Protein AF-I3RBW3-F1 (afdb_monomer)

Mean predicted aligned error: 11.62 Å

Foldseek 3Di:
DDDDDDDDDDDDDDDPDPDDPDDPDPDPDDDQDQADAFWKWKWFFADFDFFKTKTFTQDTPPDPDGRRPRGQIEIETQVQEEPDDDRGQCQADDGGFIWTWGFHARPDVNTYTHQHDQQTGGQWDADPPPRATWDDDPQWTAHPPPRDIGGHSDGPNRPVDDD

pLDDT: mean 76.55, std 22.51, range [29.41, 96.0]

Solvent-accessible surface area (backbone atoms only — not comparable to full-atom values): 9820 Å² total; per-residue (Å²): 142,80,88,81,90,74,83,87,75,93,79,84,84,86,82,78,84,87,78,76,100,68,80,84,78,80,82,86,76,83,77,65,72,74,73,45,62,71,42,44,32,35,26,33,30,70,42,77,46,87,58,35,36,35,24,39,41,60,42,53,68,93,56,84,91,60,80,28,60,79,76,48,52,30,30,30,44,56,85,31,47,40,93,63,92,71,93,54,49,71,52,40,46,55,73,66,23,32,30,34,30,32,30,72,36,58,89,45,87,54,26,34,32,33,20,49,55,66,70,19,18,35,33,45,51,56,30,93,86,78,61,44,68,47,41,81,56,90,80,36,32,35,22,86,86,79,65,52,73,46,60,47,42,57,15,76,43,48,75,70,68,92,127

Nearest PDB structures (foldseek):
  3m85-assembly1_C  TM=8.877E-01  e=1.365E-13  Archaeoglobus fulgidus
  8r1o-assembly1_I  TM=8.673E-01  e=1.872E-09  Thermochaetoides thermophila DSM 1495
  8pel-assembly1_I  TM=8.953E-01  e=3.638E-09  Thermochaetoides thermophila DSM 1495
  9g8o-assembly1_J  TM=8.646E-01  e=1.572E-07  Homo sapiens
  9eh2-assembly1_M  TM=6.703E-01  e=9.100E-03  Homo sapiens

Structure (mmCIF, N/CA/C/O backbone):
data_AF-I3RBW3-F1
#
_entry.id   AF-I3RBW3-F1
#
loop_
_atom_site.group_PDB
_atom_site.id
_atom_site.type_symbol
_atom_site.label_atom_id
_atom_site.label_alt_id
_atom_site.label_comp_id
_atom_site.label_asym_id
_atom_site.label_entity_id
_atom_site.label_seq_id
_atom_site.pdbx_PDB_ins_code
_atom_site.Cartn_x
_atom_site.Cartn_y
_atom_site.Cartn_z
_atom_site.occupancy
_atom_site.B_iso_or_equiv
_atom_site.auth_seq_id
_atom_site.auth_comp_id
_atom_site.auth_asym_id
_atom_site.auth_atom_id
_atom_site.pdbx_PDB_model_num
ATOM 1 N N . MET A 1 1 ? -50.464 -25.274 -10.773 1.00 32.47 1 MET A N 1
ATOM 2 C CA . MET A 1 1 ? -50.523 -25.477 -9.318 1.00 32.47 1 MET A CA 1
ATOM 3 C C . MET A 1 1 ? -49.154 -25.913 -8.822 1.00 32.47 1 MET A C 1
ATOM 5 O O . MET A 1 1 ? -48.720 -26.985 -9.206 1.00 32.47 1 MET A O 1
ATOM 9 N N . GLU A 1 2 ? -48.408 -25.205 -7.993 1.00 36.47 2 GLU A N 1
ATOM 10 C CA . GLU A 1 2 ? -48.203 -23.779 -7.719 1.00 36.47 2 GLU A CA 1
ATOM 11 C C . GLU A 1 2 ? -47.097 -23.728 -6.649 1.00 36.47 2 GLU A C 1
ATOM 13 O O . GLU A 1 2 ? -46.958 -24.657 -5.860 1.00 36.47 2 GLU A O 1
ATOM 18 N N . ASP A 1 3 ? -46.334 -22.640 -6.686 1.00 38.88 3 ASP A N 1
ATOM 19 C CA . ASP A 1 3 ? -45.425 -22.103 -5.672 1.00 38.88 3 ASP A CA 1
ATOM 20 C C . ASP A 1 3 ? -44.197 -22.892 -5.182 1.00 38.88 3 ASP A C 1
ATOM 22 O O . ASP A 1 3 ? -44.227 -23.743 -4.298 1.00 38.88 3 ASP A O 1
ATOM 26 N N . GLY A 1 4 ? -43.048 -22.440 -5.685 1.00 29.41 4 GLY A N 1
ATOM 27 C CA . GLY A 1 4 ? -41.737 -22.632 -5.081 1.00 29.41 4 GLY A CA 1
ATOM 28 C C . GLY A 1 4 ? -40.841 -21.451 -5.437 1.00 29.41 4 GLY A C 1
ATOM 29 O O . GLY A 1 4 ? -39.855 -21.609 -6.152 1.00 29.41 4 GLY A O 1
ATOM 30 N N . ASN A 1 5 ? -41.232 -20.248 -5.011 1.00 42.88 5 ASN A N 1
ATOM 31 C CA . ASN A 1 5 ? -40.474 -19.014 -5.212 1.00 42.88 5 ASN A CA 1
ATOM 32 C C . ASN A 1 5 ? -39.070 -19.140 -4.583 1.00 42.88 5 ASN A C 1
ATOM 34 O O . ASN A 1 5 ? -38.926 -19.137 -3.360 1.00 42.88 5 ASN A O 1
ATOM 38 N N . LEU A 1 6 ? -38.021 -19.226 -5.408 1.00 38.75 6 LEU A N 1
ATOM 39 C CA . LEU A 1 6 ? -36.627 -19.193 -4.956 1.00 38.75 6 LEU A CA 1
ATOM 40 C C . LEU A 1 6 ? -35.977 -17.885 -5.410 1.00 38.75 6 LEU A C 1
ATOM 42 O O . LEU A 1 6 ? -35.637 -17.681 -6.575 1.00 38.75 6 LEU A O 1
ATOM 46 N N . TYR A 1 7 ? -35.836 -16.983 -4.440 1.00 40.06 7 TYR A N 1
ATOM 47 C CA . TYR A 1 7 ? -35.171 -15.694 -4.562 1.00 40.06 7 TYR A CA 1
ATOM 48 C C . TYR A 1 7 ? -33.732 -15.865 -5.062 1.00 40.06 7 TYR A C 1
ATOM 50 O O . TYR A 1 7 ? -32.889 -16.479 -4.406 1.00 40.06 7 TYR A O 1
ATOM 58 N N . SER A 1 8 ? -33.433 -15.271 -6.216 1.00 39.59 8 SER A N 1
ATOM 59 C CA . SER A 1 8 ? -32.068 -15.160 -6.720 1.00 39.59 8 SER A CA 1
ATOM 60 C C . SER A 1 8 ? -31.362 -13.992 -6.028 1.00 39.59 8 SER A C 1
ATOM 62 O O . SER A 1 8 ? -31.467 -12.841 -6.451 1.00 39.59 8 SER A O 1
ATOM 64 N N . THR A 1 9 ? -30.623 -14.281 -4.957 1.00 37.91 9 THR A N 1
ATOM 65 C CA . THR A 1 9 ? -29.697 -13.320 -4.343 1.00 37.91 9 THR A CA 1
ATOM 66 C C . THR A 1 9 ? -28.279 -13.681 -4.771 1.00 37.91 9 THR A C 1
ATOM 68 O O . THR A 1 9 ? -27.639 -14.570 -4.215 1.00 37.91 9 THR A O 1
ATOM 71 N N . ARG A 1 10 ? -27.787 -13.000 -5.811 1.00 47.97 10 ARG A N 1
ATOM 72 C CA . ARG A 1 10 ? -26.397 -13.077 -6.283 1.00 47.97 10 ARG A CA 1
ATOM 73 C C . ARG A 1 10 ? -25.412 -12.789 -5.144 1.00 47.97 10 ARG A C 1
ATOM 75 O O . ARG A 1 10 ? -25.287 -11.637 -4.744 1.00 47.97 10 ARG A O 1
ATOM 82 N N . ALA A 1 11 ? -24.645 -13.790 -4.715 1.00 41.22 11 ALA A N 1
ATOM 83 C CA . ALA A 1 11 ? -2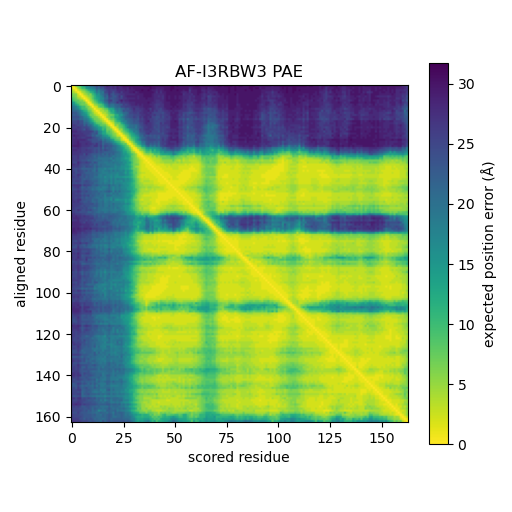3.285 -13.626 -4.191 1.00 41.22 11 ALA A CA 1
ATOM 84 C C . ALA A 1 11 ? -22.626 -14.994 -3.960 1.00 41.22 11 ALA A C 1
ATOM 86 O O . ALA A 1 11 ? -23.060 -15.763 -3.111 1.00 41.22 11 ALA A O 1
ATOM 87 N N . GLY A 1 12 ? -21.527 -15.261 -4.664 1.00 30.30 12 GLY A N 1
ATOM 88 C CA . GLY A 1 12 ? -20.627 -16.366 -4.344 1.00 30.30 12 GLY A CA 1
ATOM 89 C C . GLY A 1 12 ? -19.992 -16.943 -5.598 1.00 30.30 12 GLY A C 1
ATOM 90 O O . GLY A 1 12 ? -20.701 -17.405 -6.477 1.00 30.30 12 GLY A O 1
ATOM 91 N N . TRP A 1 13 ? -18.666 -16.871 -5.704 1.00 31.88 13 TRP A N 1
ATOM 92 C CA . TRP A 1 13 ? -17.795 -17.917 -5.167 1.00 31.88 13 TRP A CA 1
ATOM 93 C C . TRP A 1 13 ? -16.436 -17.293 -4.836 1.00 31.88 13 TRP A C 1
ATOM 95 O O . TRP A 1 13 ? -15.695 -16.878 -5.720 1.00 31.88 13 TRP A O 1
ATOM 105 N N . VAL A 1 14 ? -16.114 -17.188 -3.546 1.00 33.09 14 VAL A N 1
ATOM 106 C CA . VAL A 1 14 ? -14.730 -16.991 -3.103 1.00 33.09 14 VAL A CA 1
ATOM 107 C C . VAL A 1 14 ? -14.197 -18.382 -2.817 1.00 33.09 14 VAL A C 1
ATOM 109 O O . VAL A 1 14 ? -14.500 -18.967 -1.780 1.00 33.09 14 VAL A O 1
ATOM 112 N N . LYS A 1 15 ? -13.439 -18.925 -3.765 1.00 30.92 15 LYS A N 1
ATOM 113 C CA . LYS A 1 15 ? -12.648 -20.128 -3.544 1.00 30.92 15 LYS A CA 1
ATOM 114 C C . LYS A 1 15 ? -11.248 -19.670 -3.145 1.00 30.92 15 LYS A C 1
ATOM 116 O O . LYS A 1 15 ? -10.470 -19.232 -3.984 1.00 30.92 15 LYS A O 1
ATOM 121 N N . ILE A 1 16 ? -10.975 -19.659 -1.842 1.00 34.69 16 ILE A N 1
ATOM 122 C CA . ILE A 1 16 ? -9.613 -19.520 -1.319 1.00 34.69 16 ILE A CA 1
ATOM 123 C C . ILE A 1 16 ? -9.170 -20.940 -0.999 1.00 34.69 16 ILE A C 1
ATOM 125 O O . ILE A 1 16 ? -9.457 -21.457 0.081 1.00 34.69 16 ILE A O 1
ATOM 129 N N . ASP A 1 17 ? -8.530 -21.574 -1.975 1.00 32.62 17 ASP A N 1
ATOM 130 C CA . ASP A 1 17 ? -7.798 -22.815 -1.761 1.00 32.62 17 ASP A CA 1
ATOM 131 C C . ASP A 1 17 ? -6.628 -22.522 -0.806 1.00 32.62 17 ASP A C 1
ATOM 133 O O . ASP A 1 17 ? -5.840 -21.595 -1.005 1.00 32.62 17 ASP A O 1
ATOM 137 N N . LYS A 1 18 ? -6.596 -23.260 0.306 1.00 41.94 18 LYS A N 1
ATOM 138 C CA . LYS A 1 18 ? -5.718 -23.040 1.466 1.00 41.94 18 LYS A CA 1
ATOM 139 C C . LYS A 1 18 ? -4.620 -24.096 1.596 1.00 41.94 18 LYS A C 1
ATOM 141 O O . LYS A 1 18 ? -4.037 -24.217 2.668 1.00 41.94 18 LYS A O 1
ATOM 146 N N . ASP A 1 19 ? -4.327 -24.838 0.536 1.00 37.66 19 ASP A N 1
ATOM 147 C CA . ASP A 1 19 ? -3.466 -26.012 0.617 1.00 37.66 19 ASP A CA 1
ATOM 148 C C . ASP A 1 19 ? -2.457 -26.043 -0.539 1.00 37.66 19 ASP A C 1
ATOM 150 O O . ASP A 1 19 ? -2.824 -25.807 -1.688 1.00 37.66 19 ASP A O 1
ATOM 154 N N . LYS A 1 20 ? -1.194 -26.342 -0.204 1.00 31.31 20 LYS A N 1
ATOM 155 C CA . LYS A 1 20 ? 0.029 -26.370 -1.041 1.00 31.31 20 LYS A CA 1
ATOM 156 C C . LYS A 1 20 ? 0.820 -25.064 -1.160 1.00 31.31 20 LYS A C 1
ATOM 158 O O . LYS A 1 20 ? 0.981 -24.476 -2.225 1.00 31.31 20 LYS A O 1
ATOM 163 N N . ILE A 1 21 ? 1.474 -24.712 -0.053 1.00 37.84 21 ILE A N 1
ATOM 164 C CA . ILE A 1 21 ? 2.751 -23.979 -0.064 1.00 37.84 21 ILE A CA 1
ATOM 165 C C . ILE A 1 21 ? 3.869 -24.979 -0.405 1.00 37.84 21 ILE A C 1
ATOM 167 O O . ILE A 1 21 ? 4.742 -25.212 0.409 1.00 37.84 21 ILE A O 1
ATOM 171 N N . GLU A 1 22 ? 3.835 -25.618 -1.572 1.00 31.83 22 GLU A N 1
ATOM 172 C CA . GLU A 1 22 ? 4.972 -26.384 -2.106 1.00 31.83 22 GLU A CA 1
ATOM 173 C C . GLU A 1 22 ? 4.835 -26.430 -3.625 1.00 31.83 22 GLU A C 1
ATOM 175 O O . GLU A 1 22 ? 4.219 -27.329 -4.194 1.00 31.83 22 GLU A O 1
ATOM 180 N N . ILE A 1 23 ? 5.381 -25.422 -4.304 1.00 31.31 23 ILE A N 1
ATOM 181 C CA . ILE A 1 23 ? 5.482 -25.439 -5.762 1.00 31.31 23 ILE A CA 1
ATOM 182 C C . ILE A 1 23 ? 6.945 -25.703 -6.096 1.00 31.31 23 ILE A C 1
ATOM 184 O O . ILE A 1 23 ? 7.763 -24.794 -6.227 1.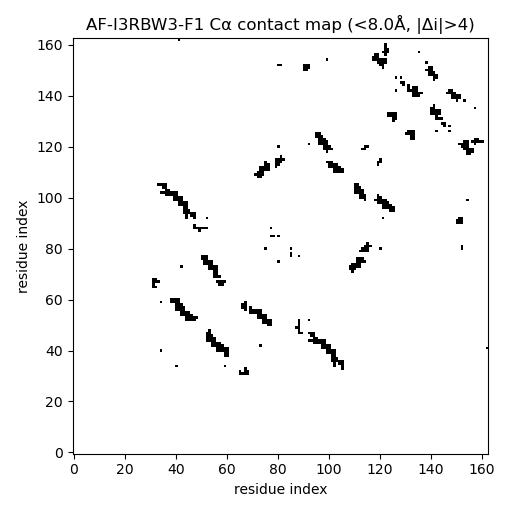00 31.31 23 ILE A O 1
ATOM 188 N N . SER A 1 24 ? 7.264 -26.993 -6.203 1.00 33.00 24 SER A N 1
ATOM 189 C CA . SER A 1 24 ? 8.440 -27.477 -6.919 1.00 33.00 24 SER A CA 1
ATOM 190 C C . SER A 1 24 ? 8.334 -27.031 -8.378 1.00 33.00 24 SER A C 1
ATOM 192 O O . SER A 1 24 ? 7.617 -27.635 -9.174 1.00 33.00 24 SER A O 1
ATOM 194 N N . LEU A 1 25 ? 9.022 -25.951 -8.742 1.00 36.62 25 LEU A N 1
ATOM 195 C CA . LEU A 1 25 ? 9.095 -25.492 -10.126 1.00 36.62 25 LEU A CA 1
ATOM 196 C C . LEU A 1 25 ? 10.184 -26.279 -10.861 1.00 36.62 25 LEU A C 1
ATOM 198 O O . LEU A 1 25 ? 11.367 -25.969 -10.746 1.00 36.62 25 LEU A O 1
ATOM 202 N N . LYS A 1 26 ? 9.782 -27.276 -11.657 1.00 34.25 26 LYS A N 1
ATOM 203 C CA . LYS A 1 26 ? 10.568 -27.689 -12.828 1.00 34.25 26 LYS A CA 1
ATOM 204 C C . LYS A 1 26 ? 10.351 -26.622 -13.915 1.00 34.25 26 LYS A C 1
ATOM 206 O O . LYS A 1 26 ? 9.219 -26.476 -14.375 1.00 34.25 26 LYS A O 1
ATOM 211 N N . PRO A 1 27 ? 11.373 -25.836 -14.297 1.00 32.88 27 PRO A N 1
ATOM 212 C CA . PRO A 1 27 ? 11.192 -24.715 -15.210 1.00 32.88 27 PRO A CA 1
ATOM 213 C C . PRO A 1 27 ? 11.011 -25.202 -16.652 1.00 32.88 27 PRO A C 1
ATOM 215 O O . PRO A 1 27 ? 11.950 -25.688 -17.276 1.00 32.88 27 PRO A O 1
ATOM 218 N N . ALA A 1 28 ? 9.815 -25.011 -17.210 1.00 36.62 28 ALA A N 1
ATOM 219 C CA . ALA A 1 28 ? 9.611 -24.980 -18.655 1.00 36.62 28 ALA A CA 1
ATOM 220 C C . ALA A 1 28 ? 9.856 -23.537 -19.139 1.00 36.62 28 ALA A C 1
ATOM 222 O O . ALA A 1 28 ? 8.940 -22.727 -19.202 1.00 36.62 28 ALA A O 1
ATOM 223 N N . SER A 1 29 ? 11.129 -23.219 -19.388 1.00 38.09 29 SER A N 1
ATOM 224 C CA . SER A 1 29 ? 11.677 -22.001 -20.010 1.00 38.09 29 SER A CA 1
ATOM 225 C C . SER A 1 29 ? 11.238 -20.600 -19.524 1.00 38.09 29 SER A C 1
ATOM 227 O O . SER A 1 29 ? 10.150 -20.099 -19.802 1.00 38.09 29 SER A O 1
ATOM 229 N N . SER A 1 30 ? 12.256 -19.924 -18.971 1.00 37.53 30 SER A N 1
ATOM 230 C CA . SER A 1 30 ? 12.591 -18.492 -19.063 1.00 37.53 30 SER A CA 1
ATOM 231 C C . SER A 1 30 ? 11.802 -17.476 -18.229 1.00 37.53 30 SER A C 1
ATOM 233 O O . SER A 1 30 ? 10.836 -16.868 -18.677 1.00 37.53 30 SER A O 1
ATOM 235 N N . THR A 1 31 ? 12.366 -17.258 -17.032 1.00 44.38 31 THR A N 1
ATOM 236 C CA . THR A 1 31 ? 12.376 -16.041 -16.196 1.00 44.38 31 THR A CA 1
ATOM 237 C C . THR A 1 31 ? 11.024 -15.453 -15.753 1.00 44.38 31 THR A C 1
ATOM 239 O O . THR A 1 31 ? 10.236 -14.994 -16.579 1.00 44.38 31 THR A O 1
ATOM 242 N N . PRO A 1 32 ? 10.753 -15.363 -14.430 1.00 51.19 32 PRO A N 1
ATOM 243 C CA . PRO A 1 32 ? 9.568 -14.662 -13.940 1.00 51.19 32 PRO A CA 1
ATOM 244 C C . PRO A 1 32 ? 9.585 -13.206 -14.432 1.00 51.19 32 PRO A C 1
ATOM 246 O O . PRO A 1 32 ? 10.657 -12.593 -14.445 1.00 51.19 32 PRO A O 1
ATOM 249 N N . PRO A 1 33 ? 8.434 -12.639 -14.842 1.00 56.25 33 PRO A N 1
ATOM 250 C CA . PRO A 1 33 ? 8.377 -11.290 -15.393 1.00 56.25 33 PRO A CA 1
ATOM 251 C C . PRO A 1 33 ? 8.919 -10.296 -14.366 1.00 56.25 33 PRO A C 1
ATOM 253 O O . PRO A 1 33 ? 8.354 -10.109 -13.291 1.00 56.25 33 PRO A O 1
ATOM 256 N N . ILE A 1 34 ? 10.051 -9.679 -14.689 1.00 67.31 34 ILE A N 1
ATOM 257 C CA . ILE A 1 34 ? 10.662 -8.669 -13.834 1.00 67.31 34 ILE A CA 1
ATOM 258 C C . ILE A 1 34 ? 9.861 -7.374 -14.034 1.00 67.31 34 ILE A C 1
ATOM 260 O O . ILE A 1 34 ? 9.691 -6.961 -15.186 1.00 67.31 34 ILE A O 1
ATOM 264 N N . PRO A 1 35 ? 9.331 -6.755 -12.962 1.00 75.44 35 PRO A N 1
ATOM 265 C CA . PRO A 1 35 ? 8.714 -5.437 -13.069 1.00 75.44 35 PRO A CA 1
ATOM 266 C C . PRO A 1 35 ? 9.751 -4.443 -13.588 1.00 75.44 35 PRO A C 1
ATOM 268 O O . PRO A 1 35 ? 10.866 -4.404 -13.073 1.00 75.44 35 PRO A O 1
ATOM 271 N N . LYS A 1 36 ? 9.387 -3.671 -14.607 1.00 80.81 36 LYS A N 1
ATOM 272 C CA . LYS A 1 36 ? 10.242 -2.634 -15.193 1.00 80.81 36 LYS A CA 1
ATOM 273 C C . LYS A 1 36 ? 9.839 -1.266 -14.664 1.00 80.81 36 LYS A C 1
ATOM 275 O O . LYS A 1 36 ? 8.689 -1.083 -14.261 1.00 80.81 36 LYS A O 1
ATOM 280 N N . VAL A 1 37 ? 10.749 -0.292 -14.703 1.00 87.69 37 VAL A N 1
ATOM 281 C CA . VAL A 1 37 ? 10.384 1.117 -14.475 1.00 87.69 37 VAL A CA 1
ATOM 282 C C . VAL A 1 37 ? 9.138 1.491 -15.288 1.00 87.69 37 VAL A C 1
ATOM 284 O O . VAL A 1 37 ? 9.047 1.212 -16.481 1.00 87.69 37 VAL A O 1
ATOM 287 N N . GLY A 1 38 ? 8.168 2.114 -14.620 1.00 87.25 38 GLY A N 1
ATOM 288 C CA . GLY A 1 38 ? 6.892 2.521 -15.204 1.00 87.25 38 GLY A CA 1
ATOM 289 C C . GLY A 1 38 ? 5.763 1.496 -15.080 1.00 87.25 38 GLY A C 1
ATOM 290 O O . GLY A 1 38 ? 4.606 1.905 -15.154 1.00 87.25 38 GLY A O 1
ATOM 291 N N . ASP A 1 39 ? 6.051 0.214 -14.820 1.00 88.12 39 ASP A N 1
ATOM 292 C CA . ASP A 1 39 ? 4.999 -0.777 -14.565 1.00 88.12 39 ASP A CA 1
ATOM 293 C C . ASP A 1 39 ? 4.192 -0.383 -13.311 1.00 88.12 39 ASP A C 1
ATOM 295 O O . ASP A 1 39 ? 4.738 0.059 -12.291 1.00 88.12 39 ASP A O 1
ATOM 299 N N . ILE A 1 40 ? 2.877 -0.590 -13.373 1.00 90.19 40 ILE A N 1
ATOM 300 C CA . ILE A 1 40 ? 2.000 -0.510 -12.207 1.00 90.19 40 ILE A CA 1
ATOM 301 C C . ILE A 1 40 ? 1.933 -1.885 -11.558 1.00 90.19 40 ILE A C 1
ATOM 303 O O . ILE A 1 40 ? 1.652 -2.888 -12.211 1.00 90.19 40 ILE A O 1
ATOM 307 N N . VAL A 1 41 ? 2.153 -1.936 -10.251 1.00 89.75 41 VAL A N 1
ATOM 308 C CA . VAL A 1 41 ? 2.131 -3.164 -9.464 1.00 89.75 41 VAL A CA 1
ATOM 309 C C . VAL A 1 41 ? 1.138 -3.079 -8.322 1.00 89.75 41 VAL A C 1
ATOM 311 O O . VAL A 1 41 ? 0.894 -2.022 -7.739 1.00 89.75 41 VAL A O 1
ATOM 314 N N . TYR A 1 42 ? 0.610 -4.240 -7.964 1.00 90.75 42 TYR A N 1
ATOM 315 C CA . TYR A 1 42 ? -0.127 -4.463 -6.737 1.00 90.75 42 TYR A CA 1
ATOM 316 C C . TYR A 1 42 ? 0.777 -5.184 -5.756 1.00 90.75 42 TYR A C 1
ATOM 318 O O . TYR A 1 42 ? 1.332 -6.242 -6.064 1.00 90.75 42 TYR A O 1
ATOM 326 N N . ALA A 1 43 ? 0.913 -4.620 -4.565 1.00 91.31 43 ALA A N 1
ATOM 327 C CA . ALA A 1 43 ? 1.756 -5.163 -3.519 1.00 91.31 43 ALA A CA 1
ATOM 328 C C . ALA A 1 43 ? 1.043 -5.115 -2.167 1.00 91.31 43 ALA A C 1
ATOM 330 O O . ALA A 1 43 ? 0.239 -4.225 -1.894 1.00 91.31 43 ALA A O 1
ATOM 331 N N . ARG A 1 44 ? 1.339 -6.089 -1.309 1.00 92.88 44 ARG A N 1
ATOM 332 C CA . ARG A 1 44 ? 0.837 -6.151 0.063 1.00 92.88 44 ARG A CA 1
ATOM 333 C C . ARG A 1 44 ? 1.872 -5.577 1.012 1.00 92.88 44 ARG A C 1
ATOM 335 O O . ARG A 1 44 ? 3.023 -6.006 0.980 1.00 92.88 44 ARG A O 1
ATOM 342 N N . VAL A 1 45 ? 1.462 -4.676 1.895 1.00 95.00 45 VAL A N 1
ATOM 343 C CA . VAL A 1 45 ? 2.333 -4.155 2.955 1.00 95.00 45 VAL A CA 1
ATOM 344 C C . VAL A 1 45 ? 2.675 -5.284 3.923 1.00 95.00 45 VAL A C 1
ATOM 346 O O . VAL A 1 45 ? 1.773 -5.910 4.490 1.00 95.00 45 VAL A O 1
ATOM 349 N N . ILE A 1 46 ? 3.967 -5.541 4.110 1.00 94.75 46 ILE A N 1
ATOM 350 C CA . ILE A 1 46 ? 4.465 -6.535 5.067 1.00 94.75 46 ILE A CA 1
ATOM 351 C C . ILE A 1 46 ? 5.049 -5.887 6.318 1.00 94.75 46 ILE A C 1
ATOM 353 O O . ILE A 1 46 ? 4.907 -6.457 7.393 1.00 94.75 46 ILE A O 1
ATOM 357 N N . ASP A 1 47 ? 5.641 -4.698 6.192 1.00 93.94 47 ASP A N 1
ATOM 358 C CA . ASP A 1 47 ? 6.196 -3.953 7.320 1.00 93.94 47 ASP A CA 1
ATOM 359 C C . ASP A 1 47 ? 6.185 -2.443 7.044 1.00 93.94 47 ASP A C 1
ATOM 361 O O . ASP A 1 47 ? 6.247 -2.009 5.890 1.00 93.94 47 ASP A O 1
ATOM 365 N N . VAL A 1 48 ? 6.100 -1.635 8.101 1.00 94.62 48 VAL A N 1
ATOM 366 C CA . VAL A 1 48 ? 6.113 -0.166 8.015 1.00 94.62 48 VAL A CA 1
ATOM 367 C C . VAL A 1 48 ? 7.175 0.365 8.969 1.00 94.62 48 VAL A C 1
ATOM 369 O O . VAL A 1 48 ? 6.984 0.374 10.186 1.00 94.62 48 VAL A O 1
ATOM 372 N N . LYS A 1 49 ? 8.297 0.821 8.408 1.00 93.31 49 LYS A N 1
ATOM 373 C CA . LYS A 1 49 ? 9.388 1.461 9.149 1.00 93.31 49 LYS A CA 1
ATOM 374 C C . LYS A 1 49 ? 9.227 2.977 9.137 1.00 93.31 49 LYS A C 1
ATOM 376 O O . LYS A 1 49 ? 8.365 3.515 8.454 1.00 93.31 49 LYS A O 1
ATOM 381 N N . GLN A 1 50 ? 10.092 3.671 9.874 1.00 91.38 50 GLN A N 1
ATOM 382 C CA . GLN A 1 50 ? 10.050 5.131 9.995 1.00 91.38 50 GLN A CA 1
ATOM 383 C C . GLN A 1 50 ? 10.246 5.854 8.652 1.00 91.38 50 GLN A C 1
ATOM 385 O O . GLN A 1 50 ? 9.579 6.848 8.395 1.00 91.38 50 GLN A O 1
ATOM 390 N N . GLN A 1 51 ? 11.129 5.348 7.783 1.00 91.94 51 GLN A N 1
ATOM 391 C CA . GLN A 1 51 ? 11.463 5.996 6.504 1.00 91.94 51 GLN A CA 1
ATOM 392 C C . GLN A 1 51 ? 11.066 5.186 5.265 1.00 91.94 51 GLN A C 1
ATOM 394 O O . GLN A 1 51 ? 11.178 5.684 4.144 1.00 91.94 51 GLN A O 1
ATOM 399 N N . ALA A 1 52 ? 10.608 3.944 5.437 1.00 93.25 52 ALA A N 1
ATOM 400 C CA . ALA A 1 52 ? 10.242 3.089 4.317 1.00 93.25 52 ALA A CA 1
ATOM 401 C C . ALA A 1 52 ? 9.119 2.111 4.665 1.00 93.25 52 ALA A C 1
ATOM 403 O O . ALA A 1 52 ? 9.072 1.548 5.759 1.00 93.25 52 ALA A O 1
ATOM 404 N N . VAL A 1 53 ? 8.250 1.861 3.692 1.00 95.75 53 VAL A N 1
ATOM 405 C CA . VAL A 1 53 ? 7.254 0.789 3.720 1.00 95.75 53 VAL A CA 1
ATOM 406 C C . VAL A 1 53 ? 7.809 -0.388 2.940 1.00 95.75 53 VAL A C 1
ATOM 408 O O . VAL A 1 53 ? 8.214 -0.222 1.791 1.00 95.75 53 VAL A O 1
ATOM 411 N N . LEU A 1 54 ? 7.815 -1.570 3.546 1.00 94.25 54 LEU A N 1
ATOM 412 C CA . LEU A 1 54 ? 8.218 -2.803 2.887 1.00 94.25 54 LEU A CA 1
ATOM 413 C C . LEU A 1 54 ? 6.971 -3.534 2.392 1.00 94.25 54 LEU A C 1
ATOM 415 O O . LEU A 1 54 ? 6.024 -3.771 3.150 1.00 94.25 54 LEU A O 1
ATOM 419 N N . LEU A 1 55 ? 6.972 -3.909 1.117 1.00 92.88 55 LEU A N 1
ATOM 420 C CA . LEU A 1 55 ? 5.856 -4.574 0.462 1.00 92.88 55 LEU A CA 1
ATOM 421 C C . LEU A 1 55 ? 6.310 -5.848 -0.247 1.00 92.88 55 LEU A C 1
ATOM 423 O O . LEU A 1 55 ? 7.440 -5.965 -0.718 1.00 92.88 55 LEU A O 1
ATOM 427 N N . ARG A 1 56 ? 5.391 -6.802 -0.357 1.00 89.62 56 ARG A N 1
ATOM 428 C CA . ARG A 1 56 ? 5.538 -7.999 -1.184 1.00 89.62 56 ARG A CA 1
ATOM 429 C C . ARG A 1 56 ? 4.679 -7.844 -2.429 1.00 89.62 56 ARG A C 1
ATOM 431 O O . ARG A 1 56 ? 3.472 -7.634 -2.307 1.00 89.62 56 ARG A O 1
ATOM 438 N N . MET A 1 57 ? 5.289 -7.936 -3.607 1.00 86.00 57 MET A N 1
ATOM 439 C CA . MET A 1 57 ? 4.548 -7.860 -4.865 1.00 86.00 57 MET A CA 1
ATOM 440 C C . MET A 1 57 ? 3.613 -9.059 -5.035 1.00 86.00 57 MET A C 1
ATOM 442 O O . MET A 1 57 ? 3.960 -10.185 -4.688 1.00 86.00 57 MET A O 1
ATOM 446 N N . ILE A 1 58 ? 2.418 -8.777 -5.549 1.00 84.25 58 ILE A N 1
ATOM 447 C CA . ILE A 1 58 ? 1.362 -9.755 -5.826 1.00 84.25 58 ILE A CA 1
ATOM 448 C C . ILE A 1 58 ? 1.222 -9.924 -7.339 1.00 84.25 58 ILE A C 1
ATOM 450 O O . ILE A 1 58 ? 1.235 -11.044 -7.834 1.00 84.25 58 ILE A O 1
ATOM 454 N N . LYS A 1 59 ? 1.095 -8.810 -8.076 1.00 81.31 59 LYS A N 1
ATOM 455 C CA . LYS A 1 59 ? 0.912 -8.813 -9.536 1.00 81.31 59 LYS A CA 1
ATOM 456 C C . LYS A 1 59 ? 1.336 -7.493 -10.189 1.00 81.31 59 LYS A C 1
ATOM 458 O O . LYS A 1 59 ? 1.317 -6.455 -9.530 1.00 81.31 59 LYS A O 1
ATOM 463 N N . ILE A 1 60 ? 1.667 -7.529 -11.481 1.00 83.81 60 ILE A N 1
ATOM 464 C CA . ILE A 1 60 ? 1.782 -6.345 -12.353 1.00 83.81 60 ILE A CA 1
ATOM 465 C C . ILE A 1 60 ? 0.429 -6.159 -13.050 1.00 83.81 60 ILE A C 1
ATOM 467 O O . ILE A 1 60 ? -0.176 -7.121 -13.519 1.00 83.81 60 ILE A O 1
ATOM 471 N N . GLU A 1 61 ? -0.058 -4.926 -13.103 1.00 82.12 61 GLU A N 1
ATOM 472 C CA . GLU A 1 61 ? -1.276 -4.561 -13.820 1.00 82.12 61 GLU A CA 1
ATOM 473 C C . GLU A 1 61 ? -1.131 -4.810 -1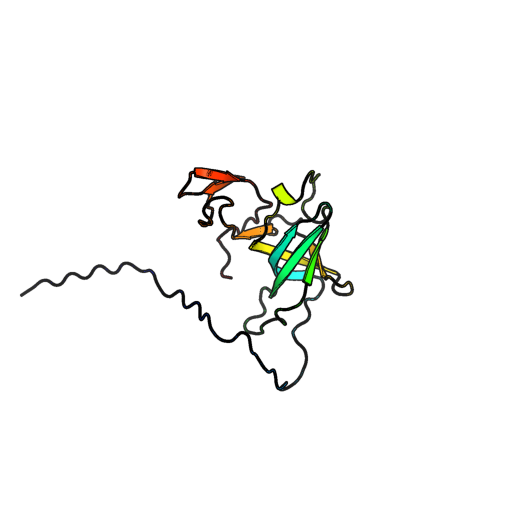5.330 1.00 82.12 61 GLU A C 1
ATOM 475 O O . GLU A 1 61 ? -0.103 -4.499 -15.924 1.00 82.12 61 GLU A O 1
ATOM 480 N N . GLY A 1 62 ? -2.156 -5.391 -15.961 1.00 73.44 62 GLY A N 1
ATOM 481 C CA . GLY A 1 62 ? -2.168 -5.653 -17.407 1.00 73.44 62 GLY A CA 1
ATOM 482 C C . GLY A 1 62 ? -1.385 -6.891 -17.864 1.00 73.44 62 GLY A C 1
ATOM 483 O O . GLY A 1 62 ? -1.460 -7.246 -19.036 1.00 73.44 62 GLY A O 1
ATOM 484 N N . LYS A 1 63 ? -0.675 -7.587 -16.966 1.00 70.38 63 LYS A N 1
ATOM 485 C CA . LYS A 1 63 ? -0.026 -8.876 -17.258 1.00 70.38 63 LYS A CA 1
ATOM 486 C C . LYS A 1 63 ? -0.878 -10.002 -16.675 1.00 70.38 63 LYS A C 1
ATOM 488 O O . LYS A 1 63 ? -0.672 -10.431 -15.542 1.00 70.38 63 LYS A O 1
ATOM 493 N N . ASP A 1 64 ? -1.878 -10.423 -17.444 1.00 53.72 64 ASP A N 1
ATOM 494 C CA . ASP A 1 64 ? -2.768 -11.524 -17.082 1.00 53.72 64 ASP A CA 1
ATOM 495 C C . ASP A 1 64 ? -1.982 -12.851 -17.129 1.00 53.72 64 ASP A C 1
ATOM 497 O O . ASP A 1 64 ? -1.302 -13.155 -18.108 1.00 53.72 64 ASP A O 1
ATOM 501 N N . ASN A 1 65 ? -2.049 -13.626 -16.047 1.00 47.78 65 ASN A N 1
ATOM 502 C CA . ASN A 1 65 ? -1.637 -15.032 -15.984 1.00 47.78 65 ASN A CA 1
ATOM 503 C C . ASN A 1 65 ? -0.144 -15.410 -15.849 1.00 47.78 65 ASN A C 1
ATOM 505 O O . ASN A 1 65 ? 0.230 -16.549 -16.126 1.00 47.78 65 ASN A O 1
ATOM 509 N N . ARG A 1 66 ? 0.734 -14.539 -15.345 1.00 49.75 66 ARG A N 1
ATOM 510 C CA . ARG A 1 66 ? 1.998 -15.028 -14.764 1.00 49.75 66 ARG A CA 1
ATOM 511 C C . ARG A 1 66 ? 2.108 -14.553 -13.336 1.00 49.75 66 ARG A C 1
ATOM 513 O O . ARG A 1 66 ? 2.301 -13.363 -13.102 1.00 49.75 66 ARG A O 1
ATOM 520 N N . GLU A 1 67 ? 1.988 -15.501 -12.406 1.00 46.06 67 GLU A N 1
ATOM 521 C CA . GLU A 1 67 ? 2.478 -15.360 -11.040 1.00 46.06 67 GLU A CA 1
ATOM 522 C C . GLU A 1 67 ? 3.882 -14.770 -11.123 1.00 46.06 67 GLU A C 1
ATOM 524 O O . GLU A 1 67 ? 4.863 -15.416 -11.498 1.00 46.06 67 GLU A O 1
ATOM 529 N N . ILE A 1 68 ? 3.960 -13.471 -10.873 1.00 50.69 68 ILE A N 1
ATOM 530 C CA . ILE A 1 68 ? 5.232 -12.797 -10.726 1.00 50.69 68 ILE A CA 1
ATOM 531 C C . ILE A 1 68 ? 5.812 -13.426 -9.494 1.00 50.69 68 ILE A C 1
ATOM 533 O O . ILE A 1 68 ? 5.172 -13.309 -8.452 1.00 50.69 68 ILE A O 1
ATOM 537 N N . ALA A 1 69 ? 6.952 -14.109 -9.653 1.00 49.75 69 ALA A N 1
ATOM 538 C CA . ALA A 1 69 ? 7.653 -14.816 -8.590 1.00 49.75 69 ALA A CA 1
ATOM 539 C C . ALA A 1 69 ? 7.349 -14.149 -7.251 1.00 49.75 69 ALA A C 1
ATOM 541 O O . ALA A 1 69 ? 7.812 -13.033 -6.987 1.00 49.75 69 ALA A O 1
ATOM 542 N N . THR A 1 70 ? 6.493 -14.819 -6.478 1.00 50.44 70 THR A N 1
ATOM 543 C CA . THR A 1 70 ? 5.673 -14.336 -5.350 1.00 50.44 70 THR A CA 1
ATOM 544 C C . THR A 1 70 ? 6.517 -13.896 -4.140 1.00 50.44 70 THR 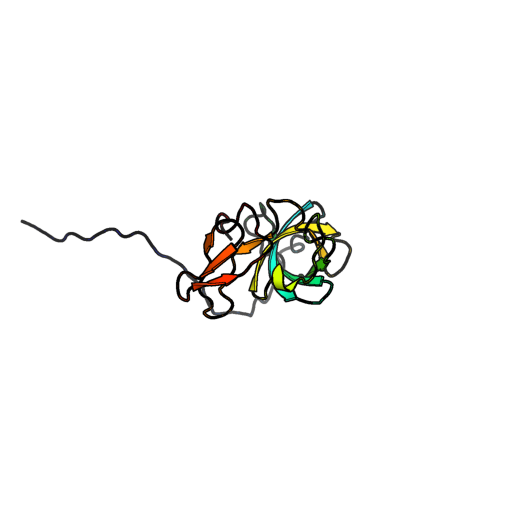A C 1
ATOM 546 O O . THR A 1 70 ? 6.048 -13.779 -3.007 1.00 50.44 70 THR A O 1
ATOM 549 N N . SER A 1 71 ? 7.798 -13.643 -4.393 1.00 57.03 71 SER A N 1
ATOM 550 C CA . SER A 1 71 ? 8.913 -13.537 -3.468 1.00 57.03 71 SER A CA 1
ATOM 551 C C . SER A 1 71 ? 9.673 -12.218 -3.609 1.00 57.03 71 SER A C 1
ATOM 553 O O . SER A 1 71 ? 10.579 -11.966 -2.818 1.00 57.03 71 SER A O 1
ATOM 555 N N . LYS A 1 72 ? 9.353 -11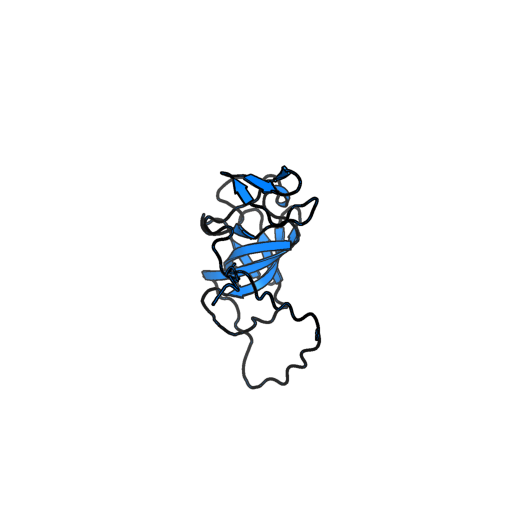.361 -4.591 1.00 73.06 72 LYS A N 1
ATOM 556 C CA . LYS A 1 72 ? 10.117 -10.124 -4.797 1.00 73.06 72 LYS A CA 1
ATOM 557 C C . LYS A 1 72 ? 9.630 -9.012 -3.859 1.00 73.06 72 LYS A C 1
ATOM 559 O O . LYS A 1 72 ? 8.458 -8.620 -3.863 1.00 73.06 72 LYS A O 1
ATOM 564 N N . LEU A 1 73 ? 10.552 -8.540 -3.022 1.00 85.88 73 LEU A N 1
ATOM 565 C CA . LEU A 1 73 ? 10.333 -7.441 -2.087 1.00 85.88 73 LEU A CA 1
ATOM 566 C C . LEU A 1 73 ? 10.435 -6.099 -2.809 1.00 85.88 73 LEU A C 1
ATOM 568 O O . LEU A 1 73 ? 11.275 -5.901 -3.689 1.00 85.88 73 LEU A O 1
ATOM 572 N N . ALA A 1 74 ? 9.586 -5.174 -2.392 1.00 89.50 74 ALA A N 1
ATOM 573 C CA . ALA A 1 74 ? 9.551 -3.810 -2.872 1.00 89.50 74 ALA A CA 1
ATOM 574 C C . ALA A 1 74 ? 9.514 -2.836 -1.692 1.00 89.50 74 ALA A C 1
ATOM 576 O O . ALA A 1 74 ? 9.060 -3.183 -0.601 1.00 89.50 74 ALA A O 1
ATOM 577 N N . GLY A 1 75 ? 10.005 -1.624 -1.908 1.00 92.62 75 GLY A N 1
ATOM 578 C CA . GLY A 1 75 ? 10.062 -0.568 -0.912 1.00 92.62 75 GLY A CA 1
ATOM 579 C C . GLY A 1 75 ? 9.440 0.719 -1.435 1.00 92.62 75 GLY A C 1
ATOM 580 O O . GLY A 1 75 ? 9.661 1.090 -2.584 1.00 92.62 75 GLY A O 1
ATOM 581 N N . ILE A 1 76 ? 8.700 1.419 -0.580 1.00 94.94 76 ILE A N 1
ATOM 582 C CA . ILE A 1 76 ? 8.295 2.809 -0.816 1.00 94.94 76 ILE A CA 1
ATOM 583 C C . ILE A 1 76 ? 9.004 3.660 0.229 1.00 94.94 76 ILE A C 1
ATOM 585 O O . ILE A 1 76 ? 8.732 3.526 1.423 1.00 94.94 76 ILE A O 1
ATOM 589 N N . HIS A 1 77 ? 9.923 4.518 -0.204 1.00 94.38 77 HIS A N 1
ATOM 590 C CA . HIS A 1 77 ? 10.529 5.515 0.675 1.00 94.38 77 HIS A CA 1
ATOM 591 C C . HIS A 1 77 ? 9.506 6.601 1.042 1.00 94.38 77 HIS A C 1
ATOM 593 O O . HIS A 1 77 ? 8.626 6.918 0.244 1.00 94.38 77 HIS A O 1
ATOM 599 N N . ILE A 1 78 ? 9.636 7.218 2.218 1.00 93.69 78 ILE A N 1
ATOM 600 C CA . ILE A 1 78 ? 8.700 8.247 2.701 1.00 93.69 78 ILE A CA 1
ATOM 601 C C . ILE A 1 78 ? 8.516 9.416 1.718 1.00 93.69 78 ILE A C 1
ATOM 603 O O . ILE A 1 78 ? 7.397 9.881 1.512 1.00 93.69 78 ILE A O 1
ATOM 607 N N . SER A 1 79 ? 9.578 9.810 1.007 1.00 92.69 79 SER A N 1
ATOM 608 C CA . SER A 1 79 ? 9.511 10.854 -0.031 1.00 92.69 79 SER A CA 1
ATOM 609 C C . SER A 1 79 ? 8.766 10.438 -1.307 1.00 92.69 79 SER A C 1
ATOM 611 O O . SER A 1 79 ? 8.467 11.284 -2.146 1.00 92.69 79 SER A O 1
ATOM 613 N N . GLN A 1 80 ? 8.467 9.148 -1.472 1.00 94.38 80 GLN A N 1
ATOM 614 C CA . GLN A 1 80 ? 7.755 8.576 -2.618 1.00 94.38 80 GLN A CA 1
ATOM 615 C C . GLN A 1 80 ? 6.277 8.286 -2.313 1.00 94.38 80 GLN A C 1
ATOM 617 O O . GLN A 1 80 ? 5.587 7.678 -3.130 1.00 94.38 80 GLN A O 1
ATOM 622 N N . VAL A 1 81 ? 5.765 8.720 -1.156 1.00 93.06 81 VAL A N 1
ATOM 623 C CA . VAL A 1 81 ? 4.381 8.440 -0.749 1.00 93.06 81 VAL A CA 1
ATOM 624 C C . VAL A 1 81 ? 3.371 9.410 -1.354 1.00 93.06 81 VAL A C 1
ATOM 626 O O . VAL A 1 81 ? 2.349 8.968 -1.877 1.00 93.06 81 VAL A O 1
ATOM 629 N N . LYS A 1 82 ? 3.624 10.719 -1.263 1.00 91.19 82 LYS A N 1
ATOM 630 C CA . LYS A 1 82 ? 2.756 11.797 -1.764 1.00 91.19 82 LYS A CA 1
ATOM 631 C C . LYS A 1 82 ? 3.587 13.048 -2.078 1.00 91.19 82 LYS A C 1
ATOM 633 O O . LYS A 1 82 ? 4.694 13.187 -1.561 1.00 91.19 82 LYS A O 1
ATOM 638 N N . ASP A 1 83 ? 3.052 13.959 -2.885 1.00 84.19 83 ASP A N 1
ATOM 639 C CA . ASP A 1 83 ? 3.589 15.318 -3.029 1.00 84.19 83 ASP A CA 1
ATOM 640 C C . ASP A 1 83 ? 3.111 16.165 -1.846 1.00 84.19 83 ASP A C 1
ATOM 642 O O . ASP A 1 83 ? 2.078 16.825 -1.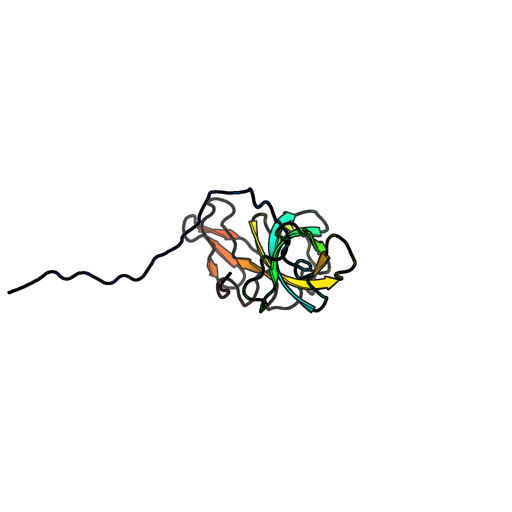876 1.00 84.19 83 ASP A O 1
ATOM 646 N N . GLY A 1 84 ? 3.812 16.014 -0.728 1.00 84.12 84 GLY A N 1
ATOM 647 C CA . GLY A 1 84 ? 3.500 16.654 0.541 1.00 84.12 84 GLY A CA 1
ATOM 648 C C . GLY A 1 84 ? 4.307 16.026 1.668 1.00 84.12 84 GLY A C 1
ATOM 649 O O . GLY A 1 84 ? 4.880 14.946 1.514 1.00 84.12 84 GLY A O 1
ATOM 650 N N . PHE A 1 85 ? 4.352 16.703 2.811 1.00 83.25 85 PHE A N 1
ATOM 651 C CA . PHE A 1 85 ? 5.047 16.174 3.974 1.00 83.25 85 PHE A CA 1
ATOM 652 C C . PHE A 1 85 ? 4.284 14.977 4.557 1.00 83.25 85 PHE A C 1
ATOM 654 O O . PHE A 1 85 ? 3.060 15.005 4.715 1.00 83.25 85 PHE A O 1
ATOM 661 N N . VAL A 1 86 ? 5.016 13.901 4.839 1.00 88.00 86 VAL A N 1
ATOM 662 C CA . VAL A 1 86 ? 4.511 12.718 5.537 1.00 88.00 86 VAL A CA 1
ATOM 663 C C . VAL A 1 86 ? 5.230 12.688 6.874 1.00 88.00 86 VAL A C 1
ATOM 665 O O . VAL A 1 86 ? 6.433 12.458 6.911 1.00 88.00 86 VAL A O 1
ATOM 668 N N . GLU A 1 87 ? 4.497 12.930 7.956 1.00 86.12 87 GLU A N 1
ATOM 669 C CA . GLU A 1 87 ? 5.052 12.874 9.312 1.00 86.12 87 GLU A CA 1
ATOM 670 C C . GLU A 1 87 ? 5.361 11.437 9.734 1.00 86.12 87 GLU A C 1
ATOM 672 O O . GLU A 1 87 ? 6.443 11.146 10.235 1.00 86.12 87 GLU A O 1
ATOM 677 N N . ASP A 1 88 ? 4.416 10.522 9.499 1.00 91.06 88 ASP A N 1
ATOM 678 C CA . ASP A 1 88 ? 4.547 9.122 9.891 1.00 91.06 88 ASP A CA 1
ATOM 679 C C . ASP A 1 88 ? 3.878 8.194 8.867 1.00 91.06 88 ASP A C 1
ATOM 681 O O . ASP A 1 88 ? 2.721 8.369 8.470 1.00 91.06 88 ASP A O 1
ATOM 685 N N . LEU A 1 89 ? 4.624 7.174 8.437 1.00 93.19 89 LEU A N 1
ATOM 686 C CA . LEU A 1 89 ? 4.178 6.215 7.428 1.00 93.19 89 LEU A CA 1
ATOM 687 C C . LEU A 1 89 ? 3.028 5.315 7.897 1.00 93.19 89 LEU A C 1
ATOM 689 O O . LEU A 1 89 ? 2.291 4.800 7.057 1.00 93.19 89 LEU A O 1
ATOM 693 N N . ARG A 1 90 ? 2.826 5.137 9.207 1.00 92.62 90 ARG A N 1
ATOM 694 C CA . ARG A 1 90 ? 1.750 4.300 9.770 1.00 92.62 90 ARG A CA 1
ATOM 695 C C . ARG A 1 90 ? 0.376 4.956 9.635 1.00 92.62 90 ARG A C 1
ATOM 697 O O . ARG A 1 90 ? -0.645 4.261 9.672 1.00 92.62 90 ARG A O 1
ATOM 704 N N . ASN A 1 91 ? 0.345 6.274 9.433 1.00 91.19 91 ASN A N 1
ATOM 705 C CA . ASN A 1 91 ? -0.868 7.011 9.079 1.00 91.19 91 ASN A CA 1
ATOM 706 C C . ASN A 1 91 ? -1.248 6.800 7.606 1.00 91.19 91 ASN A C 1
ATOM 708 O O . ASN A 1 91 ? -2.423 6.853 7.249 1.00 91.19 91 ASN A O 1
ATOM 712 N N . GLU A 1 92 ? -0.271 6.494 6.754 1.00 93.75 92 GLU A N 1
ATOM 713 C CA . GLU A 1 92 ? -0.478 6.321 5.316 1.00 93.75 92 GLU A CA 1
ATOM 714 C C . GLU A 1 92 ? -0.710 4.855 4.933 1.00 93.75 92 GLU A C 1
ATOM 716 O O . GLU A 1 92 ? -1.545 4.573 4.071 1.00 93.75 92 GLU A O 1
ATOM 721 N N . PHE A 1 93 ? -0.037 3.918 5.607 1.00 95.38 93 PHE A N 1
ATOM 722 C CA . PHE A 1 93 ? -0.065 2.487 5.304 1.00 95.38 93 PHE A CA 1
ATOM 723 C C . PHE A 1 93 ? -0.104 1.645 6.577 1.00 95.38 93 PHE A C 1
ATOM 725 O O . PHE A 1 93 ? 0.526 1.981 7.578 1.00 95.38 93 PHE A O 1
ATOM 732 N N . LYS A 1 94 ? -0.786 0.498 6.528 1.00 94.50 94 LYS A N 1
ATOM 733 C CA . LYS A 1 94 ? -0.696 -0.533 7.566 1.00 94.50 94 LYS A CA 1
ATOM 734 C C . LYS A 1 94 ? -0.430 -1.913 6.997 1.00 94.50 94 LYS A C 1
ATOM 736 O O . LYS A 1 94 ? -0.710 -2.217 5.841 1.00 94.50 94 LYS A O 1
ATOM 741 N N . ILE A 1 95 ? 0.108 -2.766 7.864 1.00 94.12 95 ILE A N 1
ATOM 742 C CA . ILE A 1 95 ? 0.434 -4.154 7.547 1.00 94.12 95 ILE A CA 1
ATOM 743 C C . ILE A 1 95 ? -0.820 -4.886 7.055 1.00 94.12 95 ILE A C 1
ATOM 745 O O . ILE A 1 95 ? -1.853 -4.945 7.729 1.00 94.12 95 ILE A O 1
ATOM 749 N N . GLY A 1 96 ? -0.699 -5.491 5.877 1.00 90.62 96 GLY A N 1
ATOM 750 C CA . GLY A 1 96 ? -1.774 -6.206 5.203 1.00 90.62 96 GLY A CA 1
ATOM 751 C C . GLY A 1 96 ? -2.607 -5.374 4.232 1.00 90.62 96 GLY A C 1
ATOM 752 O O . GLY A 1 96 ? -3.416 -5.976 3.527 1.00 90.62 96 GLY A O 1
ATOM 753 N N . ASP A 1 97 ? -2.403 -4.058 4.150 1.00 93.50 97 ASP A N 1
ATOM 754 C CA . ASP A 1 97 ? -3.024 -3.240 3.109 1.00 93.50 97 ASP A CA 1
ATOM 755 C C . ASP A 1 97 ? -2.519 -3.668 1.725 1.00 93.50 97 ASP A C 1
ATOM 757 O O . ASP A 1 97 ? -1.356 -4.053 1.562 1.00 93.50 97 ASP A O 1
ATOM 761 N N . ILE A 1 98 ? -3.399 -3.592 0.724 1.00 92.94 98 ILE A N 1
ATOM 762 C CA . ILE A 1 98 ? -3.027 -3.784 -0.679 1.00 92.94 98 ILE A CA 1
ATOM 763 C C . ILE A 1 98 ? -2.869 -2.417 -1.320 1.00 92.94 98 ILE A C 1
ATOM 765 O O . ILE A 1 98 ? -3.776 -1.582 -1.271 1.00 92.94 98 ILE A O 1
ATOM 769 N N . VAL A 1 99 ? -1.710 -2.204 -1.924 1.00 95.00 99 VAL A N 1
ATOM 770 C CA . VAL A 1 99 ? -1.266 -0.934 -2.482 1.00 95.00 99 VAL A CA 1
ATOM 771 C C . VAL A 1 99 ? -1.065 -1.102 -3.979 1.00 95.00 99 VAL A C 1
ATOM 773 O O . VAL A 1 99 ? -0.400 -2.040 -4.415 1.00 95.00 99 VAL A O 1
ATOM 776 N N . ARG A 1 100 ? -1.635 -0.178 -4.751 1.00 93.75 100 ARG A N 1
ATOM 777 C CA . ARG A 1 100 ? -1.327 0.028 -6.165 1.00 93.75 100 ARG A CA 1
ATOM 778 C C . ARG A 1 100 ? -0.234 1.087 -6.250 1.00 93.75 100 ARG A C 1
ATOM 780 O O . ARG A 1 100 ? -0.428 2.201 -5.765 1.00 93.75 100 ARG A O 1
ATOM 787 N N . ALA A 1 101 ? 0.914 0.732 -6.803 1.00 94.56 101 ALA A N 1
ATOM 788 C CA . ALA A 1 101 ? 2.092 1.591 -6.851 1.00 94.56 101 ALA A CA 1
ATOM 789 C C . ALA A 1 101 ? 2.800 1.464 -8.201 1.00 94.56 101 ALA A C 1
ATOM 791 O O . ALA A 1 101 ? 2.633 0.470 -8.902 1.00 94.56 101 ALA A O 1
ATOM 792 N N . ARG A 1 102 ? 3.599 2.467 -8.559 1.00 94.19 102 ARG A N 1
ATOM 793 C CA . ARG A 1 102 ? 4.363 2.494 -9.810 1.00 94.19 102 ARG A CA 1
ATOM 794 C C . ARG A 1 102 ? 5.834 2.225 -9.541 1.00 94.19 102 ARG A C 1
ATOM 796 O O . ARG A 1 102 ? 6.386 2.743 -8.574 1.00 94.19 102 ARG A O 1
ATOM 803 N N . VAL A 1 103 ? 6.468 1.430 -10.392 1.00 91.62 103 VAL A N 1
ATOM 804 C CA . VAL A 1 103 ? 7.896 1.112 -10.288 1.00 91.62 103 VAL A CA 1
ATOM 805 C C . VAL A 1 103 ? 8.723 2.305 -10.759 1.00 91.62 103 VAL A C 1
ATOM 807 O O . VAL A 1 103 ? 8.510 2.807 -11.861 1.00 91.62 103 VAL A O 1
ATOM 810 N N . ILE A 1 104 ? 9.673 2.749 -9.934 1.00 90.50 104 ILE A N 1
ATOM 811 C CA . ILE A 1 104 ? 10.601 3.843 -10.276 1.00 90.50 104 ILE A CA 1
ATOM 812 C C . ILE A 1 104 ? 12.036 3.362 -10.489 1.00 90.50 104 ILE A C 1
ATOM 814 O O . ILE A 1 104 ? 12.803 4.019 -11.183 1.00 90.50 104 ILE A O 1
ATOM 818 N N . THR A 1 105 ? 12.419 2.230 -9.897 1.00 83.44 105 THR A N 1
ATOM 819 C CA . THR A 1 105 ? 13.754 1.647 -10.079 1.00 83.44 105 THR A CA 1
ATOM 820 C C . THR A 1 105 ? 13.674 0.140 -9.900 1.00 83.44 105 THR A C 1
ATOM 822 O O . THR A 1 105 ? 13.314 -0.321 -8.815 1.00 83.44 105 THR A O 1
ATOM 825 N N . ASP A 1 106 ? 14.030 -0.617 -10.938 1.00 76.75 106 ASP A N 1
ATOM 826 C CA . ASP A 1 106 ? 14.088 -2.084 -10.895 1.00 76.75 106 ASP A CA 1
ATOM 827 C C . ASP A 1 106 ? 15.497 -2.655 -10.646 1.00 76.75 106 ASP A C 1
ATOM 829 O O . ASP A 1 106 ? 15.629 -3.820 -10.274 1.00 76.75 106 ASP A O 1
ATOM 833 N N . GLU A 1 107 ? 16.533 -1.814 -10.734 1.00 69.75 107 GLU A N 1
ATOM 834 C CA . GLU A 1 107 ? 17.939 -2.185 -10.508 1.00 69.75 107 GLU A CA 1
ATOM 835 C C . GLU A 1 107 ? 18.298 -2.347 -9.019 1.00 69.75 107 GLU A C 1
ATOM 837 O O . GLU A 1 107 ? 19.241 -3.053 -8.665 1.00 69.75 107 GLU A O 1
ATOM 842 N N . LYS A 1 108 ? 17.546 -1.696 -8.120 1.00 68.44 108 LYS A N 1
ATOM 843 C CA . LYS A 1 108 ? 17.760 -1.771 -6.667 1.00 68.44 108 LYS A CA 1
ATOM 844 C C . LYS A 1 108 ? 16.921 -2.893 -6.061 1.00 68.44 108 LYS A C 1
ATOM 846 O O . LYS A 1 108 ? 15.750 -3.052 -6.394 1.00 68.44 108 LYS A O 1
ATOM 851 N N . SER A 1 109 ? 17.506 -3.633 -5.120 1.00 69.06 109 SER A N 1
ATOM 852 C CA . SER A 1 109 ? 16.789 -4.593 -4.276 1.00 69.06 109 SER A CA 1
ATOM 853 C C . SER A 1 109 ? 16.745 -4.061 -2.838 1.00 69.06 109 SER A C 1
ATOM 855 O O . SER A 1 109 ? 17.808 -3.862 -2.249 1.00 69.06 109 SER A O 1
ATOM 857 N N . PRO A 1 110 ? 15.564 -3.802 -2.249 1.00 77.38 110 PRO A N 1
ATOM 858 C CA . PRO A 1 110 ? 14.229 -3.990 -2.819 1.00 77.38 110 PRO A CA 1
ATOM 859 C C . PRO A 1 110 ? 13.884 -2.959 -3.907 1.00 77.38 110 PRO A C 1
ATOM 861 O O . PRO A 1 110 ? 14.348 -1.816 -3.866 1.00 77.38 110 PRO A O 1
ATOM 864 N N . ILE A 1 111 ? 13.019 -3.372 -4.841 1.00 87.62 111 ILE A N 1
ATOM 865 C CA . ILE A 1 111 ? 12.533 -2.539 -5.954 1.00 87.62 111 ILE A CA 1
ATOM 866 C C . ILE A 1 111 ? 11.857 -1.296 -5.394 1.00 87.62 111 ILE A C 1
ATOM 868 O O . ILE A 1 111 ? 11.009 -1.400 -4.506 1.00 87.62 111 ILE A O 1
ATOM 872 N N . GLN A 1 112 ? 12.217 -0.125 -5.911 1.00 91.88 112 GLN A N 1
ATOM 873 C CA . GLN A 1 112 ? 11.635 1.125 -5.441 1.00 91.88 112 GLN A CA 1
ATOM 874 C C . GLN A 1 112 ? 10.317 1.405 -6.155 1.00 91.88 112 GLN A C 1
ATOM 876 O O . GLN A 1 112 ? 10.226 1.357 -7.387 1.00 91.88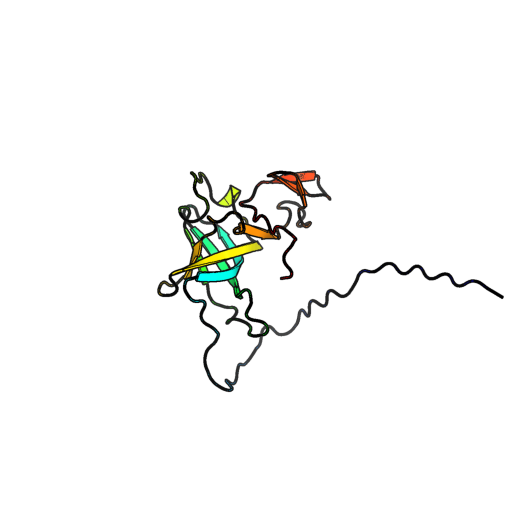 112 GLN A O 1
ATOM 881 N N . LEU A 1 113 ? 9.305 1.728 -5.357 1.00 94.19 113 LEU A N 1
ATOM 882 C CA . LEU A 1 113 ? 7.960 2.060 -5.798 1.00 94.19 113 LEU A CA 1
ATOM 883 C C . LEU A 1 113 ? 7.582 3.480 -5.363 1.00 94.19 113 LEU A C 1
ATOM 885 O O . LEU A 1 113 ? 8.100 4.008 -4.379 1.00 94.19 113 LEU A O 1
ATOM 889 N N . THR A 1 114 ? 6.623 4.069 -6.072 1.00 95.31 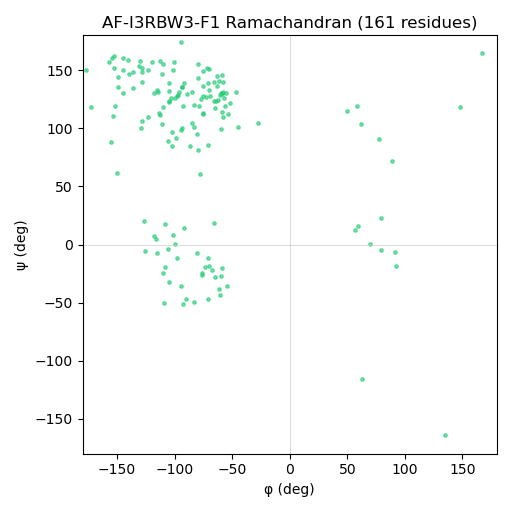114 THR A N 1
ATOM 890 C CA . THR A 1 114 ? 6.027 5.367 -5.745 1.00 95.31 114 THR A CA 1
ATOM 891 C C . THR A 1 114 ? 4.503 5.290 -5.702 1.00 95.31 114 THR A C 1
ATOM 893 O O . THR A 1 114 ? 3.888 4.503 -6.428 1.00 95.31 114 THR A O 1
ATOM 896 N N . THR A 1 115 ? 3.892 6.106 -4.840 1.00 96.00 115 THR A N 1
ATOM 897 C CA . THR A 1 115 ? 2.432 6.283 -4.725 1.00 96.00 115 THR A CA 1
ATOM 898 C C . THR A 1 115 ? 1.998 7.745 -4.822 1.00 96.00 115 THR A C 1
ATOM 900 O O . THR A 1 115 ? 0.909 8.104 -4.363 1.00 96.00 115 THR A O 1
ATOM 903 N N . LYS A 1 116 ? 2.858 8.597 -5.390 1.00 93.69 116 LYS A N 1
ATOM 904 C CA . LYS A 1 116 ? 2.610 10.035 -5.513 1.00 93.69 116 LYS A CA 1
ATOM 905 C C . LYS A 1 116 ? 1.369 10.358 -6.337 1.00 93.69 116 LYS A C 1
ATOM 907 O O . LYS A 1 116 ? 0.557 11.174 -5.905 1.00 93.69 116 LYS A O 1
ATOM 912 N N . ASP A 1 117 ? 1.190 9.666 -7.460 1.00 92.62 117 ASP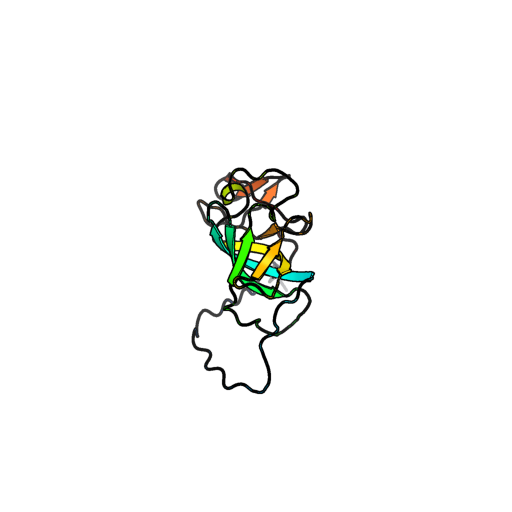 A N 1
ATOM 913 C CA . ASP A 1 117 ? 0.037 9.868 -8.331 1.00 92.62 117 ASP A CA 1
ATOM 914 C C . ASP A 1 117 ? -1.294 9.611 -7.579 1.00 92.62 117 ASP A C 1
ATOM 916 O O . ASP A 1 117 ? -1.370 8.738 -6.707 1.00 92.62 117 ASP A O 1
ATOM 920 N N . PRO A 1 118 ? -2.375 10.348 -7.894 1.00 88.69 118 PRO A N 1
ATOM 921 C CA . PRO A 1 118 ? -3.653 10.261 -7.171 1.00 88.69 118 PRO A CA 1
ATOM 922 C C . PRO A 1 118 ? -4.339 8.893 -7.309 1.00 88.69 118 PRO A C 1
ATOM 924 O O . PRO A 1 118 ? -5.080 8.451 -6.429 1.00 88.69 118 PRO A O 1
ATOM 927 N N . ASP A 1 119 ? -4.077 8.212 -8.417 1.00 90.94 119 ASP A N 1
ATOM 928 C CA . ASP A 1 119 ? -4.554 6.866 -8.717 1.00 90.94 119 ASP A CA 1
ATOM 929 C C . ASP A 1 119 ? -3.703 5.766 -8.034 1.00 90.94 119 ASP A C 1
ATOM 931 O O . ASP A 1 119 ? -4.102 4.600 -7.956 1.00 90.94 119 ASP A O 1
ATOM 935 N N . LEU A 1 120 ? -2.586 6.142 -7.409 1.00 93.94 120 LEU A N 1
ATOM 936 C CA . LEU A 1 120 ? -1.735 5.255 -6.623 1.00 93.94 120 LEU A CA 1
ATOM 937 C C . LEU A 1 120 ? -1.972 5.415 -5.118 1.00 93.94 120 LEU A C 1
ATOM 939 O O . LEU A 1 120 ? -2.319 6.479 -4.592 1.00 93.94 120 LEU A O 1
ATOM 943 N N . GLY A 1 121 ? -1.764 4.315 -4.404 1.00 94.25 121 GLY A N 1
ATOM 944 C CA . GLY A 1 121 ? -1.980 4.210 -2.970 1.00 94.25 121 GLY A CA 1
ATOM 945 C C . GLY A 1 121 ? -2.727 2.942 -2.587 1.00 94.25 121 GLY A C 1
ATOM 946 O O . GLY A 1 121 ? -2.843 1.984 -3.352 1.00 94.25 121 GLY A O 1
ATOM 947 N N . VAL A 1 122 ? -3.239 2.931 -1.366 1.00 94.94 122 VAL A N 1
ATOM 948 C CA . VAL A 1 122 ? -4.029 1.838 -0.813 1.00 94.94 122 VAL A CA 1
ATOM 949 C C . VAL A 1 122 ? -5.306 1.676 -1.637 1.00 94.94 122 VAL A C 1
ATOM 951 O O . VAL A 1 122 ? -6.079 2.624 -1.794 1.00 94.94 122 VAL A O 1
ATOM 954 N N . VAL A 1 123 ? -5.523 0.465 -2.151 1.00 93.62 123 VAL A N 1
ATOM 955 C CA . VAL A 1 123 ? -6.716 0.059 -2.916 1.00 93.62 123 VAL A CA 1
ATOM 956 C C . VAL A 1 123 ? -7.625 -0.879 -2.127 1.00 93.62 123 VAL A C 1
ATOM 958 O O . VAL A 1 123 ? -8.812 -0.986 -2.432 1.00 93.62 123 VAL A O 1
ATOM 961 N N . TYR A 1 124 ? -7.092 -1.523 -1.089 1.00 92.94 124 TYR A N 1
ATOM 962 C CA . TYR A 1 124 ? -7.842 -2.368 -0.169 1.00 92.94 124 TYR A CA 1
ATOM 963 C C . TYR A 1 124 ? -7.208 -2.321 1.221 1.00 92.94 124 TYR A C 1
ATOM 965 O O . TYR A 1 124 ? -5.989 -2.422 1.347 1.00 92.94 124 TYR A O 1
ATOM 973 N N . ALA A 1 125 ? -8.037 -2.184 2.255 1.00 92.31 125 ALA A N 1
ATOM 974 C CA . ALA A 1 125 ? -7.590 -2.115 3.641 1.00 92.31 125 ALA A CA 1
ATOM 975 C C . ALA A 1 125 ? -8.583 -2.802 4.580 1.00 92.31 125 ALA A C 1
ATOM 977 O O . ALA A 1 125 ? -9.796 -2.813 4.337 1.00 92.31 125 ALA A O 1
ATOM 978 N N . LEU A 1 126 ? -8.055 -3.344 5.673 1.00 91.44 126 LEU A N 1
ATOM 979 C CA . LEU A 1 126 ? -8.830 -3.983 6.731 1.00 91.44 126 LEU A CA 1
ATOM 980 C C . LEU A 1 126 ? -8.783 -3.145 8.002 1.00 91.44 126 LEU A C 1
ATOM 982 O O . LEU A 1 126 ? -7.760 -2.542 8.319 1.00 91.44 126 LEU A O 1
ATOM 986 N N . CYS A 1 127 ? -9.876 -3.176 8.762 1.00 91.38 127 CYS A N 1
ATOM 987 C CA . CYS A 1 127 ? -9.966 -2.471 10.026 1.00 91.38 127 CYS A CA 1
ATOM 988 C C . CYS A 1 127 ? -8.882 -2.944 10.994 1.00 91.38 127 CYS A C 1
ATOM 990 O O . CYS A 1 127 ? -8.772 -4.141 11.276 1.00 91.38 127 CYS A O 1
ATOM 992 N N . SER A 1 128 ? -8.150 -1.993 11.571 1.00 90.50 128 SER A N 1
ATOM 993 C CA . SER A 1 128 ? -7.101 -2.286 12.555 1.00 90.50 128 SER A CA 1
ATOM 994 C C . SER A 1 128 ? -7.611 -3.024 13.803 1.00 90.50 128 SER A C 1
ATOM 996 O O . SER A 1 128 ? -6.846 -3.750 14.425 1.00 90.50 128 SER A O 1
ATOM 998 N N . LYS A 1 129 ? -8.894 -2.861 14.168 1.00 92.19 129 LYS A N 1
ATOM 999 C CA . LYS A 1 129 ? -9.490 -3.477 15.369 1.00 92.19 129 LYS A CA 1
ATOM 1000 C C . LYS A 1 129 ? -10.152 -4.828 15.106 1.00 92.19 129 LYS A C 1
ATOM 1002 O O . LYS A 1 129 ? -9.893 -5.791 15.811 1.00 92.19 129 LYS A O 1
ATOM 1007 N N . CYS A 1 130 ? -11.033 -4.898 14.110 1.00 91.38 130 CYS A N 1
ATOM 1008 C CA . CYS A 1 130 ? -11.885 -6.075 13.885 1.00 91.38 130 CYS A CA 1
ATOM 1009 C C . CYS A 1 130 ? -11.649 -6.766 12.538 1.00 91.38 130 CYS A C 1
ATOM 1011 O O . CYS A 1 130 ? -12.430 -7.638 12.159 1.00 91.38 130 CYS A O 1
ATOM 1013 N N . ARG A 1 131 ? -10.625 -6.341 11.781 1.00 91.06 131 ARG A N 1
ATOM 1014 C CA . ARG A 1 131 ? -10.237 -6.894 10.470 1.00 91.06 131 ARG A CA 1
ATOM 1015 C C . ARG A 1 131 ? -11.345 -6.884 9.409 1.00 91.06 131 ARG A C 1
ATOM 1017 O O . ARG A 1 131 ? -11.183 -7.492 8.359 1.00 91.06 131 ARG A O 1
ATOM 1024 N N . THR A 1 132 ? -12.445 -6.169 9.649 1.00 90.81 132 THR A N 1
ATOM 1025 C CA . THR A 1 132 ? -13.527 -5.982 8.672 1.00 90.81 132 THR A CA 1
ATOM 1026 C C . THR A 1 132 ? -13.051 -5.054 7.549 1.00 90.81 132 THR A C 1
ATOM 1028 O O . THR A 1 132 ? -12.381 -4.065 7.858 1.00 90.81 132 THR A O 1
ATOM 1031 N N . PRO A 1 133 ? -13.373 -5.327 6.271 1.00 91.62 133 PRO A N 1
ATOM 1032 C CA . PRO A 1 133 ? -13.033 -4.433 5.169 1.00 91.62 133 PRO A CA 1
ATOM 1033 C C . PRO A 1 133 ? -13.580 -3.025 5.406 1.00 91.62 133 PRO A C 1
ATOM 1035 O O . PRO A 1 133 ? -14.753 -2.851 5.743 1.00 91.62 133 PRO A O 1
ATOM 1038 N N . LEU A 1 134 ? -12.718 -2.026 5.250 1.00 91.12 134 LEU A N 1
ATOM 1039 C CA . LEU A 1 134 ? -13.087 -0.636 5.489 1.00 91.12 134 LEU A CA 1
ATOM 1040 C C . LEU A 1 134 ? -13.845 -0.047 4.298 1.00 91.12 134 LEU A C 1
ATOM 1042 O O . LEU A 1 134 ? -13.688 -0.474 3.152 1.00 91.12 134 LEU A O 1
ATOM 1046 N N . VAL A 1 135 ? -14.656 0.972 4.574 1.00 91.81 135 VAL A N 1
ATOM 1047 C CA . VAL A 1 135 ? -15.403 1.714 3.558 1.00 91.81 135 VAL A CA 1
ATOM 1048 C C . VAL A 1 135 ? -14.901 3.149 3.522 1.00 91.81 135 VAL A C 1
ATOM 1050 O O . VAL A 1 135 ? -14.754 3.795 4.558 1.00 91.81 135 VAL A O 1
ATOM 1053 N N . ARG A 1 136 ? -14.634 3.660 2.319 1.00 91.50 136 ARG A N 1
ATOM 1054 C CA . ARG A 1 136 ? -14.216 5.048 2.126 1.00 91.50 136 ARG A CA 1
ATOM 1055 C C . ARG A 1 136 ? -15.396 5.995 2.340 1.00 91.50 136 ARG A C 1
ATOM 1057 O O . ARG A 1 136 ? -16.422 5.854 1.680 1.00 91.50 136 ARG A O 1
ATOM 1064 N N . LYS A 1 137 ? -15.211 6.993 3.204 1.00 90.19 137 LYS A N 1
ATOM 1065 C CA . LYS A 1 137 ? -16.126 8.119 3.415 1.00 90.19 137 LYS A CA 1
ATOM 1066 C C . LYS A 1 137 ? -15.318 9.418 3.328 1.00 90.19 137 LYS A C 1
ATOM 1068 O O . LYS A 1 137 ? -14.590 9.772 4.252 1.00 90.19 137 LYS A O 1
ATOM 1073 N N . GLY A 1 138 ? -15.380 10.084 2.173 1.00 88.69 138 GLY A N 1
ATOM 1074 C CA . GLY A 1 138 ? -14.517 11.231 1.866 1.00 88.69 138 GLY A CA 1
ATOM 1075 C C . GLY A 1 138 ? -13.036 10.838 1.826 1.00 88.69 138 GLY A C 1
ATOM 1076 O O . GLY A 1 138 ? -12.629 10.025 0.985 1.00 88.69 138 GLY A O 1
ATOM 1077 N N . ASN A 1 139 ? -12.252 11.389 2.756 1.00 84.94 139 ASN A N 1
ATOM 1078 C CA . ASN A 1 139 ? -10.813 11.131 2.907 1.00 84.94 139 ASN A CA 1
ATOM 1079 C C . ASN A 1 139 ? -10.487 10.114 4.015 1.00 84.94 139 ASN A C 1
ATOM 1081 O O . ASN A 1 139 ? -9.318 9.811 4.244 1.00 84.94 139 ASN A O 1
ATOM 1085 N N . GLN A 1 140 ? -11.501 9.580 4.697 1.00 91.06 140 GLN A N 1
ATOM 1086 C CA . GLN A 1 140 ? -11.329 8.629 5.791 1.00 91.06 140 GLN A CA 1
ATOM 1087 C C . GLN A 1 140 ? -11.852 7.243 5.414 1.00 91.06 140 GLN A C 1
ATOM 1089 O O . GLN A 1 140 ? -12.688 7.074 4.520 1.00 91.06 140 GLN A O 1
ATOM 1094 N N . LEU A 1 141 ? -11.352 6.238 6.122 1.00 92.12 141 LEU A N 1
ATOM 1095 C CA . LEU A 1 141 ? -11.829 4.869 6.094 1.00 92.12 141 LEU A CA 1
ATOM 1096 C C . LEU A 1 141 ? -12.615 4.591 7.371 1.00 92.12 141 LEU A C 1
ATOM 1098 O O . LEU A 1 141 ? -12.094 4.743 8.472 1.00 92.12 141 LEU A O 1
ATOM 1102 N N . VAL A 1 142 ? -13.865 4.168 7.221 1.00 94.50 142 VAL A N 1
ATOM 1103 C CA . VAL A 1 142 ? -14.762 3.855 8.335 1.00 94.50 142 VAL A CA 1
ATOM 1104 C C . VAL A 1 142 ? -15.068 2.366 8.321 1.00 94.50 142 VAL A C 1
ATOM 1106 O O . VAL A 1 142 ? -15.415 1.791 7.286 1.00 94.50 142 VAL A O 1
ATOM 1109 N N . CYS A 1 143 ? -14.938 1.728 9.479 1.00 93.81 143 CYS A N 1
ATOM 1110 C CA . CYS A 1 143 ? -15.338 0.346 9.656 1.00 93.81 143 CYS A CA 1
ATOM 1111 C C . CYS A 1 143 ? -16.860 0.251 9.836 1.00 93.81 143 CYS A C 1
ATOM 1113 O O . CYS A 1 143 ? -17.373 0.763 10.832 1.00 93.81 143 CYS A O 1
ATOM 1115 N N . PRO A 1 144 ? -17.586 -0.461 8.957 1.00 91.94 144 PRO A N 1
ATOM 1116 C CA . PRO A 1 144 ? -19.037 -0.597 9.077 1.00 91.94 144 PRO A CA 1
ATOM 1117 C C . PRO A 1 144 ? -19.466 -1.474 10.264 1.00 91.94 144 PRO A C 1
ATOM 1119 O O . PRO A 1 144 ? -20.614 -1.407 10.679 1.00 91.94 144 PRO A O 1
ATOM 1122 N N . LYS A 1 145 ? -18.561 -2.299 10.814 1.00 93.62 145 LYS A N 1
ATOM 1123 C CA . LYS A 1 145 ? -18.865 -3.225 11.916 1.00 93.62 145 LYS A CA 1
ATOM 1124 C C . LYS A 1 145 ? -18.650 -2.615 13.300 1.00 93.62 145 LYS A C 1
ATOM 1126 O O . LYS A 1 145 ? -19.483 -2.788 14.175 1.00 93.62 145 LYS A O 1
ATOM 1131 N N . CYS A 1 146 ? -17.513 -1.954 13.521 1.00 92.62 146 CYS A N 1
ATOM 1132 C CA . CYS A 1 146 ? -17.136 -1.436 14.844 1.00 92.62 146 CYS A CA 1
ATOM 1133 C C . CYS A 1 146 ? -17.024 0.094 14.901 1.00 92.62 146 CYS A C 1
ATOM 1135 O O . CYS A 1 146 ? -16.539 0.625 15.894 1.00 92.62 146 CYS A O 1
ATOM 1137 N N . GLY A 1 147 ? -17.359 0.800 13.815 1.00 91.62 147 GLY A N 1
ATOM 1138 C CA . GLY A 1 147 ? -17.326 2.264 13.741 1.00 91.62 147 GLY A CA 1
ATOM 1139 C C . GLY A 1 147 ? -15.931 2.899 13.747 1.00 91.62 147 GLY A C 1
ATOM 1140 O O . GLY A 1 147 ? -15.824 4.117 13.681 1.00 91.62 147 GLY A O 1
ATOM 1141 N N . ASN A 1 148 ? -14.854 2.107 13.813 1.00 94.12 148 ASN A N 1
ATOM 1142 C CA . ASN A 1 148 ? -13.488 2.630 13.857 1.00 94.12 148 ASN A CA 1
ATOM 1143 C C . ASN A 1 148 ? -13.177 3.452 12.600 1.00 94.12 148 ASN A C 1
ATOM 1145 O O . ASN A 1 148 ? -13.347 2.953 11.486 1.00 94.12 148 ASN A O 1
ATOM 1149 N N . VAL A 1 149 ? -12.673 4.667 12.797 1.00 93.50 149 VAL A N 1
ATOM 1150 C CA . VAL A 1 149 ? -12.259 5.570 11.723 1.00 93.50 149 VAL A CA 1
ATOM 1151 C C . VAL A 1 149 ? -10.738 5.594 11.657 1.00 93.50 149 VAL A C 1
ATOM 1153 O O . VAL A 1 149 ? -10.066 5.710 12.679 1.00 93.50 149 VAL A O 1
ATOM 1156 N N . GLU A 1 150 ? -10.186 5.455 10.459 1.00 92.69 150 GLU A N 1
ATOM 1157 C CA . GLU A 1 150 ? -8.749 5.526 10.218 1.00 92.69 150 GLU A CA 1
ATOM 1158 C C . GLU A 1 150 ? -8.429 6.176 8.872 1.00 92.69 150 GLU A C 1
ATOM 1160 O O . GLU A 1 150 ? -9.274 6.280 7.984 1.00 92.69 150 GLU A O 1
ATOM 1165 N N . THR A 1 151 ? -7.198 6.648 8.723 1.00 92.00 151 THR A N 1
ATOM 1166 C CA . THR A 1 151 ? -6.690 7.283 7.503 1.00 92.00 151 THR A CA 1
ATOM 1167 C C . THR A 1 151 ? -5.667 6.381 6.820 1.00 92.00 151 THR A C 1
ATOM 1169 O O . THR A 1 151 ? -5.091 5.493 7.453 1.00 92.00 151 THR A O 1
ATOM 1172 N N . ARG A 1 152 ? -5.511 6.563 5.505 1.00 93.38 152 ARG A N 1
ATOM 1173 C CA . ARG A 1 152 ? -4.521 5.911 4.634 1.00 93.38 152 ARG A CA 1
ATOM 1174 C C . ARG A 1 152 ? -4.210 6.824 3.450 1.00 93.38 152 ARG A C 1
ATOM 1176 O O . ARG A 1 152 ? -5.047 7.653 3.089 1.00 93.38 152 ARG A O 1
ATOM 1183 N N . LYS A 1 153 ? -3.091 6.585 2.759 1.00 93.12 153 LYS A N 1
ATOM 1184 C CA . LYS A 1 153 ? -2.858 7.121 1.409 1.00 93.12 153 LYS A CA 1
ATOM 1185 C C . LYS A 1 153 ? -3.777 6.401 0.428 1.00 93.12 153 LYS A C 1
ATOM 1187 O O . LYS A 1 153 ? -3.398 5.393 -0.157 1.00 93.12 153 LYS A O 1
ATOM 1192 N N . LEU A 1 154 ? -5.011 6.870 0.281 1.00 92.56 154 LEU A N 1
ATOM 1193 C CA . LEU A 1 154 ? -5.999 6.224 -0.584 1.00 92.56 154 LEU A CA 1
ATOM 1194 C C . LEU A 1 154 ? -5.713 6.489 -2.061 1.00 92.56 154 LEU A C 1
ATOM 1196 O O . LEU A 1 154 ? -5.487 7.629 -2.459 1.00 92.56 154 LEU A O 1
ATOM 1200 N N . SER A 1 155 ? -5.823 5.437 -2.867 1.00 91.88 155 SER A N 1
ATOM 1201 C CA . SER A 1 155 ? -5.967 5.562 -4.317 1.00 91.88 155 SER A CA 1
ATOM 1202 C C . SER A 1 155 ? -7.395 6.016 -4.671 1.00 91.88 155 SER A C 1
ATOM 1204 O O . SER A 1 155 ? -8.373 5.667 -3.994 1.00 91.88 155 SER A O 1
ATOM 1206 N N . THR A 1 156 ? -7.562 6.763 -5.765 1.00 89.00 156 THR A N 1
ATOM 1207 C CA . THR A 1 156 ? -8.885 7.026 -6.375 1.00 89.00 156 THR A CA 1
ATOM 1208 C C . THR A 1 156 ? -9.614 5.743 -6.805 1.00 89.00 156 THR A C 1
ATOM 1210 O O . THR A 1 156 ? -10.848 5.736 -6.902 1.00 89.00 156 THR A O 1
ATOM 1213 N N . LEU A 1 157 ? -8.871 4.644 -6.976 1.00 87.19 157 LEU A N 1
ATOM 1214 C CA . LEU A 1 157 ? -9.358 3.303 -7.290 1.00 87.19 157 LEU A CA 1
ATOM 1215 C C . LEU A 1 157 ? -9.634 2.439 -6.045 1.00 87.19 157 LEU A C 1
ATOM 1217 O O . LEU A 1 157 ? -9.815 1.226 -6.168 1.00 87.19 157 LEU A O 1
ATOM 1221 N N . TYR A 1 158 ? -9.698 3.023 -4.842 1.00 88.75 158 TYR A N 1
ATOM 1222 C CA . TYR A 1 158 ? -10.015 2.272 -3.622 1.00 88.75 158 TYR A CA 1
ATOM 1223 C C . TYR A 1 158 ? -11.300 1.450 -3.774 1.00 88.75 158 TYR A C 1
ATOM 1225 O O . TYR A 1 158 ? -12.370 1.997 -4.048 1.00 88.75 158 TYR A O 1
ATOM 1233 N N . ARG A 1 159 ? -11.182 0.129 -3.585 1.00 83.19 159 ARG A N 1
ATOM 1234 C CA . ARG A 1 159 ? -12.252 -0.866 -3.755 1.00 83.19 159 ARG A CA 1
ATOM 1235 C C . ARG A 1 159 ? -12.878 -0.920 -5.163 1.00 83.19 159 ARG A C 1
ATOM 1237 O O . ARG A 1 159 ? -13.945 -1.504 -5.326 1.00 83.19 159 ARG A O 1
ATOM 1244 N N . LYS A 1 160 ? -12.221 -0.337 -6.173 1.00 80.00 160 LYS A N 1
ATOM 1245 C CA . LYS A 1 160 ? -12.618 -0.374 -7.595 1.00 80.00 160 LYS A CA 1
ATOM 1246 C C . LYS A 1 160 ? -11.741 -1.302 -8.439 1.00 80.00 160 LYS A C 1
ATOM 1248 O O . LYS A 1 160 ? -12.005 -1.487 -9.621 1.00 80.00 160 LYS A O 1
ATOM 1253 N N . VAL A 1 161 ? -10.708 -1.885 -7.838 1.00 74.06 161 VAL A N 1
ATOM 1254 C CA . VAL A 1 161 ? -9.792 -2.805 -8.510 1.00 74.06 161 VAL A CA 1
ATOM 1255 C C . VAL A 1 161 ? -10.242 -4.248 -8.304 1.00 74.06 161 VAL A C 1
ATOM 1257 O O . VAL A 1 161 ? -10.536 -4.655 -7.180 1.00 74.06 161 VAL A O 1
ATOM 1260 N N . LYS A 1 162 ? -10.225 -5.039 -9.382 1.00 63.25 162 LYS A N 1
ATOM 1261 C CA . LYS A 1 162 ? -10.269 -6.503 -9.310 1.00 63.25 162 LYS A CA 1
ATOM 1262 C C . LYS A 1 162 ? -8.843 -7.017 -9.101 1.00 63.25 162 LYS A C 1
ATOM 1264 O O . LYS A 1 162 ? -8.006 -6.931 -10.006 1.00 63.25 162 LYS A O 1
ATOM 1269 N N . ILE A 1 163 ? -8.538 -7.438 -7.874 1.00 57.91 163 ILE A N 1
ATOM 1270 C CA . ILE A 1 163 ? -7.225 -7.987 -7.507 1.00 57.91 163 ILE A CA 1
ATOM 1271 C C . ILE A 1 163 ? -7.240 -9.486 -7.730 1.00 57.91 163 ILE A C 1
ATOM 1273 O O . ILE A 1 163 ? -8.169 -10.128 -7.200 1.00 57.91 163 ILE A O 1
#

Radius of gyration: 18.72 Å; Cα contacts (8 Å, |Δi|>4): 316; chains: 1; bounding box: 68×44×35 Å

Secondary structure (DSSP, 8-state):
----------------------------SS---PPPTT-EEEEEEEEE-SSEEEEEEEEETT-TT----TT-EEEEEGGGS-SS--S-HHHH--TT-EEEEEEEESSSSSEEEE--STT-EEEE-B-TTT-PBPEEETTEEE-TTT--EE---B-TTTTT---

Sequence (163 aa):
MEDGNLYSTRAGWVKIDKDKIEISLKPASSTPPIPKVGDIVYARVIDVKQQAVLLRMIKIEGKDNREIATSKLAGIHISQVKDGFVEDLRNEFKIGDIVRARVITDEKSPIQLTTKDPDLGVVYALCSKCRTPLVRKGNQLVCPKCGNVETRKLSTLYRKVKI